Protein AF-A0A3M1Q327-F1 (afdb_monomer_lite)

Radius of gyration: 18.28 Å; chains: 1; bounding box: 32×42×35 Å

Secondary structure (DSSP, 8-state):
-PPPP---HHHHTT--GGGS-S--------HHHHHHTTT--HHHHHHHT--

pLDDT: mean 89.97, std 11.93, range [48.28, 98.31]

Sequence (51 aa):
MPTLPALDPLEVLGVPRAALPRHVAIIMDGNGRWARRRGLPRVAGHRAGIA

Foldseek 3Di:
DDDDPPDDVCVVVVHDPVNDDPDDDDDPDCLQVVQVVVVHDSVVSVVVVDD

Structure (mmCIF, N/CA/C/O backbone):
data_AF-A0A3M1Q327-F1
#
_entry.id   AF-A0A3M1Q327-F1
#
loop_
_atom_site.group_PDB
_atom_site.id
_atom_site.type_symbol
_atom_site.label_atom_id
_atom_site.label_alt_id
_atom_site.label_comp_id
_atom_site.label_asym_id
_atom_site.label_entity_id
_atom_site.label_seq_id
_atom_site.pdbx_PDB_ins_code
_atom_site.Cartn_x
_atom_site.Cartn_y
_atom_site.Cartn_z
_atom_site.occupancy
_atom_site.B_iso_or_equiv
_atom_site.auth_seq_id
_atom_site.auth_comp_id
_atom_site.auth_asym_id
_atom_site.auth_atom_id
_atom_site.pdbx_PDB_model_num
ATOM 1 N N . MET A 1 1 ? 2.392 -36.626 -13.343 1.00 48.28 1 MET A N 1
ATOM 2 C CA . MET A 1 1 ? 1.719 -35.339 -13.616 1.00 48.28 1 MET A CA 1
ATOM 3 C C . MET A 1 1 ? 2.793 -34.346 -14.020 1.00 48.28 1 MET A C 1
ATOM 5 O O . MET A 1 1 ? 3.661 -34.108 -13.188 1.00 48.28 1 MET A O 1
ATOM 9 N N . PRO A 1 2 ? 2.833 -33.845 -15.266 1.00 56.09 2 PRO A N 1
ATOM 10 C CA . PRO A 1 2 ? 3.783 -32.799 -15.617 1.00 56.09 2 PRO A CA 1
ATOM 11 C C . PRO A 1 2 ? 3.362 -31.519 -14.886 1.00 56.09 2 PRO A C 1
ATOM 13 O O . PRO A 1 2 ? 2.227 -31.068 -15.019 1.00 56.09 2 PRO A O 1
ATOM 16 N N . THR A 1 3 ? 4.242 -30.967 -14.056 1.00 65.94 3 THR A N 1
ATOM 17 C CA . THR A 1 3 ? 4.063 -29.626 -13.498 1.00 65.94 3 THR A CA 1
ATOM 18 C C . THR A 1 3 ? 4.096 -28.639 -14.657 1.00 65.94 3 THR A C 1
ATOM 20 O O . THR A 1 3 ? 5.097 -28.584 -15.373 1.00 65.94 3 THR A O 1
ATOM 23 N N . LEU A 1 4 ? 3.012 -27.888 -14.872 1.00 61.25 4 LEU A N 1
ATOM 24 C CA . LEU A 1 4 ? 3.047 -26.740 -15.779 1.00 61.25 4 LEU A CA 1
ATOM 25 C C . LEU A 1 4 ? 4.221 -25.846 -15.347 1.00 61.25 4 LEU A C 1
ATOM 27 O O . LEU A 1 4 ? 4.367 -25.622 -14.139 1.00 61.25 4 LEU A O 1
ATOM 31 N N . PRO A 1 5 ? 5.080 -25.378 -16.272 1.00 66.44 5 PRO A N 1
ATOM 32 C CA . PRO A 1 5 ? 6.123 -24.436 -15.899 1.00 66.44 5 PRO A CA 1
ATOM 33 C C . PRO A 1 5 ? 5.438 -23.239 -15.245 1.00 66.44 5 PRO A C 1
ATOM 35 O O . PRO A 1 5 ? 4.430 -22.745 -15.755 1.00 66.44 5 PRO A O 1
ATOM 38 N N . ALA A 1 6 ? 5.934 -22.830 -14.077 1.00 75.69 6 ALA A N 1
ATOM 39 C CA . ALA A 1 6 ? 5.438 -21.632 -13.421 1.00 75.6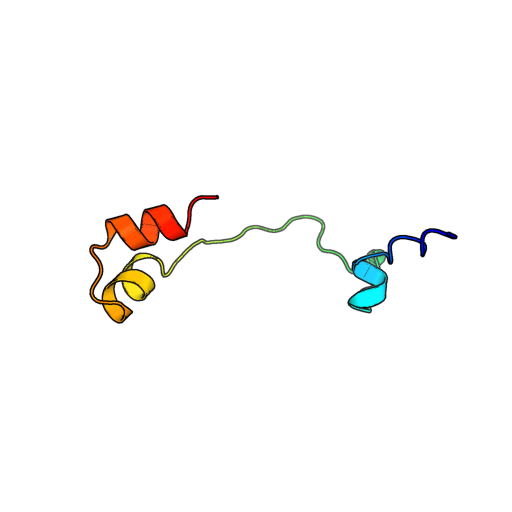9 6 ALA A CA 1
ATOM 40 C C . ALA A 1 6 ? 5.561 -20.483 -14.426 1.00 75.69 6 ALA A C 1
ATOM 42 O O . ALA A 1 6 ? 6.671 -20.151 -14.843 1.00 75.69 6 ALA A O 1
ATOM 43 N N . LEU A 1 7 ? 4.422 -19.952 -14.876 1.00 78.50 7 LEU A N 1
ATOM 44 C CA . LEU A 1 7 ? 4.411 -18.846 -15.822 1.00 78.50 7 LEU A CA 1
ATOM 45 C C . LEU A 1 7 ? 5.123 -17.667 -15.173 1.00 78.50 7 LEU A C 1
ATOM 47 O O . LEU A 1 7 ? 4.840 -17.314 -14.025 1.00 78.50 7 LEU A O 1
ATOM 51 N N . ASP A 1 8 ? 6.046 -17.071 -15.915 1.00 87.06 8 ASP A N 1
ATOM 52 C CA . ASP A 1 8 ? 6.713 -15.857 -15.491 1.00 87.06 8 ASP A CA 1
ATOM 53 C C . ASP A 1 8 ? 5.666 -14.742 -15.334 1.00 87.06 8 ASP A C 1
ATOM 55 O O . ASP A 1 8 ? 4.984 -14.406 -16.309 1.00 87.06 8 ASP A O 1
ATOM 59 N N . PRO A 1 9 ? 5.513 -14.137 -14.141 1.00 87.50 9 PRO A N 1
ATOM 60 C CA . PRO A 1 9 ? 4.527 -13.084 -13.926 1.00 87.50 9 PRO A CA 1
ATOM 61 C C . PRO A 1 9 ? 4.664 -11.914 -14.905 1.00 87.50 9 PRO A C 1
ATOM 63 O O . PRO A 1 9 ? 3.668 -11.280 -15.243 1.00 87.50 9 PRO A O 1
ATOM 66 N N . LEU A 1 10 ? 5.877 -11.625 -15.385 1.00 89.12 10 LEU A N 1
ATOM 67 C CA . LEU A 1 10 ? 6.101 -10.538 -16.338 1.00 89.12 10 LEU A CA 1
ATOM 68 C C . LEU A 1 10 ? 5.597 -10.876 -17.741 1.00 89.12 10 LEU A C 1
ATOM 70 O O . LEU A 1 10 ? 5.090 -9.991 -18.428 1.00 89.12 10 LEU A O 1
ATOM 74 N N . GLU A 1 11 ? 5.674 -12.146 -18.142 1.00 88.62 11 GLU A N 1
ATOM 75 C CA . GLU A 1 11 ? 5.089 -12.616 -19.401 1.00 88.62 11 GLU A CA 1
ATOM 76 C C . GLU A 1 11 ? 3.563 -12.574 -19.333 1.00 88.62 11 GLU A C 1
ATOM 78 O O . GLU A 1 11 ? 2.923 -12.074 -20.255 1.00 88.62 11 GLU A O 1
ATOM 83 N N . VAL A 1 12 ? 2.981 -13.000 -18.204 1.00 90.06 12 VAL A N 1
ATOM 84 C CA . VAL A 1 12 ? 1.529 -12.929 -17.964 1.00 90.06 12 VAL A CA 1
ATOM 85 C C . VAL A 1 12 ? 1.020 -11.488 -18.025 1.00 90.06 12 VAL A C 1
ATOM 87 O O . VAL A 1 12 ? -0.052 -11.231 -18.568 1.00 90.06 12 VAL A O 1
ATOM 90 N N . LEU A 1 13 ? 1.788 -10.540 -17.484 1.00 91.81 13 LEU A N 1
ATOM 91 C CA . LEU A 1 13 ? 1.445 -9.118 -17.502 1.00 91.81 13 LEU A CA 1
ATOM 92 C C . LEU A 1 13 ? 1.802 -8.422 -18.828 1.00 91.81 13 LEU A C 1
ATOM 94 O O . LEU A 1 13 ? 1.462 -7.252 -18.996 1.00 91.81 13 LEU A O 1
ATOM 98 N N . GLY A 1 14 ? 2.482 -9.102 -19.761 1.00 92.94 14 GLY A N 1
ATOM 99 C CA . GLY A 1 14 ? 2.930 -8.519 -21.029 1.00 92.94 14 GLY A CA 1
ATOM 100 C C . GLY A 1 14 ? 3.945 -7.383 -20.856 1.00 92.94 14 GLY A C 1
ATOM 101 O O . GLY A 1 14 ? 4.019 -6.490 -21.699 1.00 92.94 14 GLY A O 1
ATOM 102 N N . VAL A 1 15 ? 4.704 -7.383 -19.756 1.00 91.81 15 VAL A N 1
ATOM 103 C CA . VAL A 1 15 ? 5.664 -6.325 -19.422 1.00 91.81 15 VAL A CA 1
ATOM 104 C C . VAL A 1 15 ? 7.076 -6.790 -19.781 1.00 91.81 15 VAL A C 1
ATOM 106 O O . VAL A 1 15 ? 7.599 -7.707 -19.142 1.00 91.81 15 VAL A O 1
ATOM 109 N N . PRO A 1 16 ? 7.757 -6.154 -20.754 1.00 92.81 16 PRO A N 1
ATOM 110 C CA . PRO A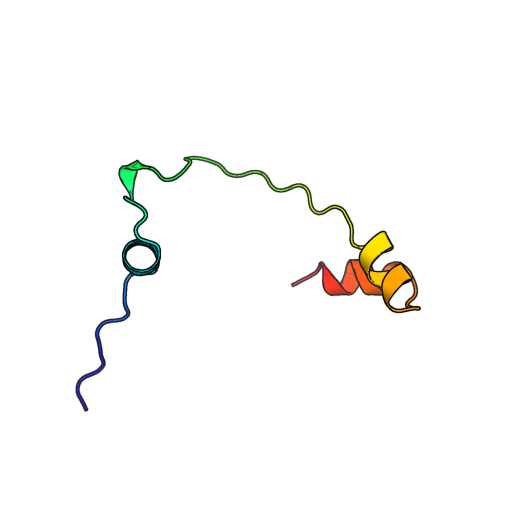 1 16 ? 9.147 -6.472 -21.047 1.00 92.81 16 PRO A CA 1
ATOM 111 C C . PRO A 1 16 ? 10.033 -6.192 -19.832 1.00 92.81 16 PRO A C 1
ATOM 113 O O . PRO A 1 16 ? 9.969 -5.112 -19.246 1.00 92.81 16 PRO A O 1
ATOM 116 N N . ARG A 1 17 ? 10.937 -7.118 -19.493 1.00 90.00 17 ARG A N 1
ATOM 117 C CA . ARG A 1 17 ? 11.886 -6.948 -18.373 1.00 90.00 17 ARG A CA 1
ATOM 118 C C . ARG A 1 17 ? 12.679 -5.643 -18.441 1.00 90.00 17 ARG A C 1
ATOM 120 O O . ARG A 1 17 ? 12.895 -5.002 -17.419 1.00 90.00 17 ARG A O 1
ATOM 127 N N . ALA A 1 18 ? 13.082 -5.240 -19.646 1.00 93.06 18 ALA A N 1
ATOM 128 C CA . ALA A 1 18 ? 13.834 -4.008 -19.881 1.00 93.06 18 ALA A CA 1
ATOM 129 C C . ALA A 1 18 ? 13.042 -2.726 -19.554 1.00 93.06 18 ALA A C 1
ATOM 131 O O . ALA A 1 18 ? 13.645 -1.670 -19.389 1.00 93.06 18 ALA A O 1
ATOM 132 N N . ALA A 1 19 ? 11.712 -2.811 -19.451 1.00 93.44 19 ALA A N 1
ATOM 133 C CA . ALA A 1 19 ? 10.839 -1.689 -19.122 1.00 93.44 19 ALA A CA 1
ATOM 134 C C . ALA A 1 19 ? 10.595 -1.530 -17.609 1.00 93.44 19 ALA A C 1
ATOM 136 O O . ALA A 1 19 ? 9.907 -0.595 -17.200 1.00 93.44 19 ALA A O 1
ATOM 137 N N . LEU A 1 20 ? 11.126 -2.426 -16.767 1.00 94.44 20 LEU A N 1
ATOM 138 C CA . LEU A 1 20 ? 10.920 -2.337 -15.324 1.00 94.44 20 LEU A CA 1
ATOM 139 C C . LEU A 1 20 ? 11.656 -1.132 -14.718 1.00 94.44 20 LEU A C 1
ATOM 141 O O . LEU A 1 20 ? 12.818 -0.875 -15.050 1.00 94.44 20 LEU A O 1
ATOM 145 N N . PRO A 1 21 ? 11.024 -0.411 -13.775 1.00 95.81 21 PRO A N 1
ATOM 146 C CA . PRO A 1 21 ? 11.702 0.646 -13.044 1.00 95.81 21 PRO A CA 1
ATOM 147 C C . PRO A 1 21 ? 12.823 0.057 -12.183 1.00 95.81 21 PRO A C 1
ATOM 149 O O . PRO A 1 21 ? 12.653 -0.965 -11.520 1.00 95.81 21 PRO A O 1
ATOM 152 N N . ARG A 1 22 ? 13.970 0.745 -12.132 1.00 95.69 22 ARG A N 1
ATOM 153 C CA . ARG A 1 22 ? 15.097 0.347 -11.267 1.00 95.69 22 ARG A CA 1
ATOM 154 C C . ARG A 1 22 ? 14.798 0.518 -9.776 1.00 95.69 22 ARG A C 1
ATOM 156 O O . ARG A 1 22 ? 15.443 -0.116 -8.951 1.00 95.69 22 ARG A O 1
ATOM 163 N N . HIS A 1 23 ? 13.870 1.410 -9.438 1.00 96.81 23 HIS A N 1
ATOM 164 C CA . HIS A 1 23 ? 13.503 1.732 -8.067 1.00 96.81 23 HIS A CA 1
ATOM 165 C C . HIS A 1 23 ? 12.034 2.147 -8.006 1.00 96.81 23 HIS A C 1
ATOM 167 O O . HIS A 1 23 ? 11.568 2.912 -8.852 1.00 96.81 23 HIS A O 1
ATOM 173 N N . VAL A 1 24 ? 11.325 1.669 -6.987 1.00 95.94 24 VAL A N 1
ATOM 174 C CA . VAL A 1 24 ? 9.927 2.015 -6.723 1.00 95.94 24 VAL A CA 1
ATOM 175 C C . VAL A 1 24 ? 9.824 2.509 -5.288 1.00 95.94 24 VAL A C 1
ATOM 177 O O . VAL A 1 24 ? 10.268 1.835 -4.364 1.00 95.94 24 VAL A O 1
ATOM 180 N N . ALA A 1 25 ? 9.216 3.677 -5.105 1.00 97.12 25 ALA A N 1
ATOM 181 C CA . ALA A 1 25 ? 8.829 4.193 -3.799 1.00 97.12 25 ALA A CA 1
ATOM 182 C C . ALA A 1 25 ? 7.300 4.269 -3.733 1.00 97.12 25 ALA A C 1
ATOM 184 O O . ALA A 1 25 ? 6.665 4.745 -4.674 1.00 97.12 25 ALA A O 1
ATOM 185 N N . ILE A 1 26 ? 6.711 3.799 -2.632 1.00 95.31 26 ILE A N 1
ATOM 186 C CA . ILE A 1 26 ? 5.256 3.760 -2.436 1.00 95.31 26 ILE A CA 1
ATOM 187 C C . ILE A 1 26 ? 4.905 4.549 -1.176 1.00 95.31 26 ILE A C 1
ATOM 189 O O . ILE A 1 26 ? 5.445 4.290 -0.102 1.00 95.31 26 ILE A O 1
ATOM 193 N N . ILE A 1 27 ? 3.964 5.487 -1.296 1.00 95.00 27 ILE A N 1
ATOM 194 C CA . ILE A 1 27 ? 3.370 6.191 -0.155 1.00 95.00 27 ILE A CA 1
ATOM 195 C C . ILE A 1 27 ? 2.073 5.475 0.218 1.00 95.00 27 ILE A C 1
ATOM 197 O O . ILE A 1 27 ? 1.099 5.497 -0.534 1.00 95.00 27 ILE A O 1
ATOM 201 N N . MET A 1 28 ? 2.047 4.847 1.392 1.00 92.38 28 MET A N 1
ATOM 202 C CA . MET A 1 28 ? 0.873 4.120 1.885 1.00 92.38 28 MET A CA 1
ATOM 203 C C . MET A 1 28 ? -0.135 5.069 2.561 1.00 92.38 28 MET A C 1
ATOM 205 O O . MET A 1 28 ? -0.258 5.093 3.786 1.00 92.38 28 MET A O 1
ATOM 209 N N . ASP A 1 29 ? -0.855 5.875 1.77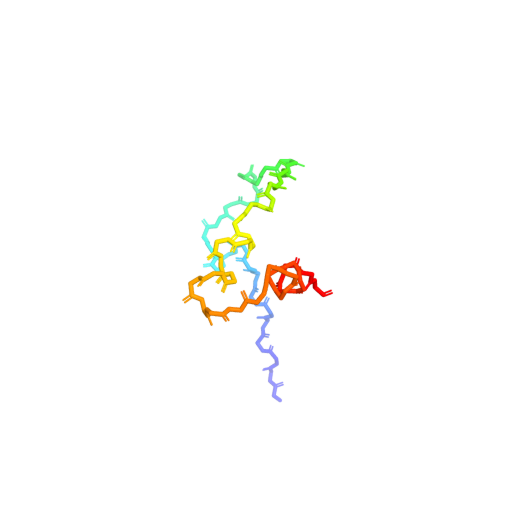1 1.00 95.25 29 ASP A N 1
ATOM 210 C CA . ASP A 1 29 ? -1.958 6.722 2.262 1.00 95.25 29 ASP A CA 1
ATOM 211 C C . ASP A 1 29 ? -3.321 6.000 2.205 1.00 95.25 29 ASP A C 1
ATOM 213 O O . ASP A 1 29 ? -3.556 5.081 1.425 1.00 95.25 29 ASP A O 1
ATOM 217 N N . GLY A 1 30 ? -4.274 6.463 3.016 1.00 97.00 30 GLY A N 1
ATOM 218 C CA . GLY A 1 30 ? -5.687 6.113 2.884 1.00 97.00 30 GLY A CA 1
ATOM 219 C C . GLY A 1 30 ? -6.214 5.131 3.924 1.00 97.00 30 GLY A C 1
ATOM 220 O O . GLY A 1 30 ? -7.433 4.980 4.022 1.00 97.00 30 GLY A O 1
ATOM 221 N N . ASN A 1 31 ? -5.360 4.556 4.771 1.00 97.75 31 ASN A N 1
ATOM 222 C CA . ASN A 1 31 ? -5.749 3.606 5.823 1.00 97.75 31 ASN A CA 1
ATOM 223 C C . ASN A 1 31 ? -6.841 4.159 6.759 1.00 97.75 31 ASN A C 1
ATOM 225 O O . ASN A 1 31 ? -7.840 3.494 7.040 1.00 97.75 31 ASN A O 1
ATOM 229 N N . GLY A 1 32 ? -6.732 5.428 7.164 1.00 97.56 32 GLY A N 1
ATOM 230 C CA . GLY A 1 32 ? -7.770 6.087 7.963 1.00 97.56 32 GLY A CA 1
ATOM 231 C C . GLY A 1 32 ? -9.103 6.256 7.217 1.00 97.56 32 GLY A C 1
ATOM 232 O O . GLY A 1 32 ? -10.167 6.032 7.795 1.00 97.56 32 GLY A O 1
ATOM 233 N N . ARG A 1 33 ? -9.067 6.610 5.919 1.00 98.00 33 ARG A N 1
ATOM 234 C CA . ARG A 1 33 ? -10.27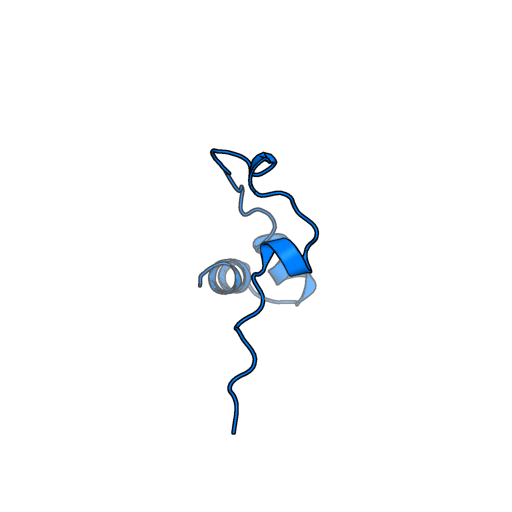9 6.723 5.079 1.00 98.00 33 ARG A CA 1
ATOM 235 C C . ARG A 1 33 ? -10.917 5.351 4.849 1.00 98.00 33 ARG A C 1
ATOM 237 O O . ARG A 1 33 ? -12.141 5.240 4.860 1.00 98.00 33 ARG A O 1
ATOM 244 N N . TRP A 1 34 ? -10.097 4.318 4.668 1.00 97.38 34 TRP A N 1
ATOM 245 C CA . TRP A 1 34 ? -10.527 2.931 4.535 1.00 97.38 34 TRP 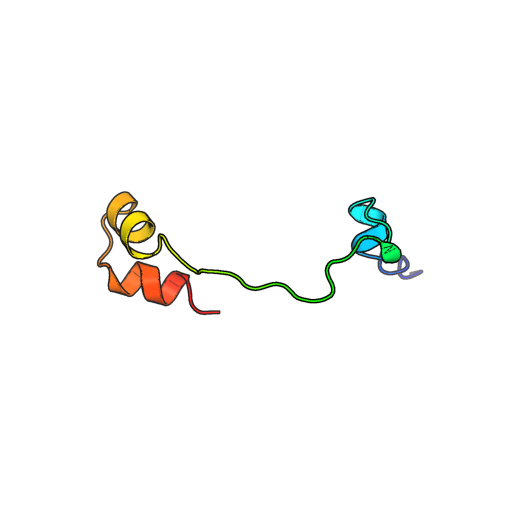A CA 1
ATOM 246 C C . TRP A 1 34 ? -11.283 2.444 5.778 1.00 97.38 34 TRP A C 1
ATOM 248 O O . TRP A 1 34 ? -12.363 1.874 5.618 1.00 97.38 34 TRP A O 1
ATOM 258 N N . ALA A 1 35 ? -10.773 2.735 6.982 1.00 98.25 35 ALA A N 1
ATOM 259 C CA . ALA A 1 35 ? -11.411 2.346 8.241 1.00 98.25 35 ALA A CA 1
ATOM 260 C C . ALA A 1 35 ? -12.745 3.079 8.445 1.00 98.25 35 ALA A C 1
ATOM 262 O O . ALA A 1 35 ? -13.767 2.449 8.711 1.00 98.25 35 ALA A O 1
ATOM 263 N N . ARG A 1 36 ? -12.766 4.399 8.197 1.00 98.06 36 ARG A N 1
ATOM 264 C CA . ARG A 1 36 ? -13.977 5.228 8.319 1.00 98.06 36 ARG A CA 1
ATOM 265 C C . ARG A 1 36 ? -15.123 4.730 7.437 1.00 98.06 36 ARG A C 1
ATOM 267 O O . ARG A 1 36 ? -16.252 4.662 7.904 1.00 98.06 36 ARG A O 1
ATOM 274 N N . ARG A 1 37 ? -14.847 4.353 6.180 1.00 98.31 37 ARG A N 1
ATOM 275 C CA . ARG A 1 37 ? -15.871 3.818 5.255 1.00 98.31 37 ARG A CA 1
ATOM 276 C C . ARG A 1 37 ? -16.497 2.503 5.722 1.00 98.31 37 ARG A C 1
ATOM 278 O O . ARG A 1 37 ? -17.546 2.133 5.218 1.00 98.31 37 ARG A O 1
ATOM 285 N N . ARG A 1 38 ? -15.849 1.805 6.653 1.00 98.06 38 ARG A N 1
ATOM 286 C CA . ARG A 1 38 ? -16.294 0.523 7.208 1.00 98.06 38 ARG A CA 1
ATOM 287 C C . ARG A 1 38 ? -16.834 0.650 8.634 1.00 98.06 38 ARG A C 1
ATOM 289 O O . ARG A 1 38 ? -17.079 -0.365 9.268 1.00 98.06 38 ARG A O 1
ATOM 296 N N . GLY A 1 39 ? -16.973 1.873 9.157 1.00 98.19 39 GLY A N 1
ATOM 297 C CA . GLY A 1 39 ? -17.374 2.097 10.549 1.00 98.19 39 GLY A CA 1
ATOM 298 C C . GLY A 1 39 ? -16.347 1.599 11.572 1.00 98.19 39 GLY A C 1
ATOM 299 O O . GLY A 1 39 ? -16.701 1.338 12.715 1.00 98.19 39 GLY A O 1
ATOM 300 N N . LEU A 1 40 ? -15.079 1.444 11.172 1.00 98.19 40 LEU A N 1
ATOM 301 C CA . LEU A 1 40 ? -14.018 0.910 12.025 1.00 98.19 40 LEU A CA 1
ATOM 302 C C . LEU A 1 40 ? -13.162 2.030 12.645 1.00 98.19 40 LEU A C 1
ATOM 304 O O . LEU A 1 40 ? -12.956 3.076 12.015 1.00 98.19 40 LEU A O 1
ATOM 308 N N . PRO A 1 41 ? -12.565 1.798 13.831 1.00 98.00 41 PRO A N 1
ATOM 309 C CA . PRO A 1 41 ? -11.543 2.681 14.389 1.00 98.00 41 PRO A CA 1
ATOM 310 C C . PRO A 1 41 ? -10.340 2.842 13.447 1.00 98.00 41 PRO A C 1
ATOM 312 O O . PRO A 1 41 ? -9.937 1.892 12.776 1.00 98.00 41 PRO A O 1
ATOM 315 N N . ARG A 1 42 ? -9.686 4.016 13.443 1.00 96.75 42 ARG A N 1
ATOM 316 C CA . ARG A 1 42 ? -8.530 4.304 12.558 1.00 96.75 42 ARG A CA 1
ATOM 317 C C . ARG A 1 42 ? -7.404 3.271 12.664 1.00 96.75 42 ARG A C 1
ATOM 319 O O . ARG A 1 42 ? -6.813 2.916 11.647 1.00 96.75 42 ARG A O 1
ATOM 326 N N . VAL A 1 43 ? -7.137 2.765 13.871 1.00 96.69 43 VAL A N 1
ATOM 327 C CA . VAL A 1 43 ? -6.120 1.729 14.121 1.00 96.69 43 VAL A CA 1
ATOM 328 C C . VAL A 1 43 ? -6.378 0.445 13.327 1.00 96.69 43 VAL A C 1
ATOM 330 O O . VAL A 1 43 ? -5.426 -0.197 12.900 1.00 96.69 43 VAL A O 1
ATOM 333 N N . ALA A 1 44 ? -7.639 0.101 13.043 1.00 97.19 44 ALA A N 1
ATOM 334 C CA . ALA A 1 44 ? -7.968 -1.050 12.203 1.00 97.19 44 ALA A CA 1
ATOM 335 C C . ALA A 1 44 ? -7.469 -0.861 10.764 1.00 97.19 44 ALA A C 1
ATOM 337 O O . ALA A 1 44 ? -6.996 -1.811 10.153 1.00 97.19 44 ALA A O 1
ATOM 338 N N . GLY A 1 45 ? -7.508 0.369 10.244 1.00 97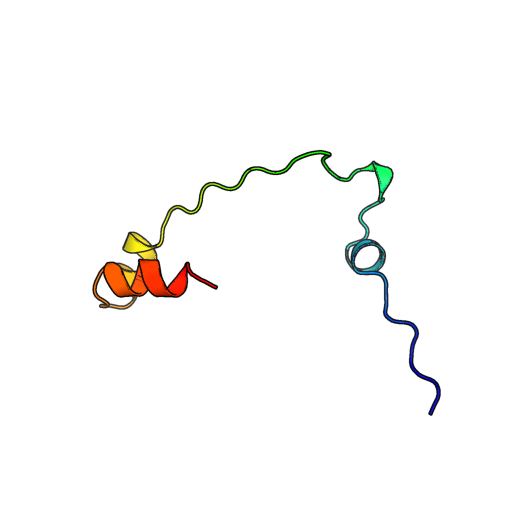.19 45 GLY A N 1
ATOM 339 C CA . GLY A 1 45 ? -6.928 0.692 8.942 1.00 97.19 45 GLY A CA 1
ATOM 340 C C . GLY A 1 45 ? -5.409 0.583 8.931 1.00 97.19 45 GLY A C 1
ATOM 341 O O . GLY A 1 45 ? -4.849 0.103 7.956 1.00 97.19 45 GLY A O 1
ATOM 342 N N . HIS A 1 46 ? -4.737 0.988 10.013 1.00 95.62 46 HIS A N 1
ATOM 343 C CA . HIS A 1 46 ? -3.290 0.784 10.137 1.00 95.62 46 HIS A CA 1
ATOM 344 C C . HIS A 1 46 ? -2.936 -0.705 10.173 1.00 95.62 46 HIS A C 1
ATOM 346 O O . HIS A 1 46 ? -2.049 -1.117 9.440 1.00 95.62 46 HIS A O 1
ATOM 352 N N . ARG A 1 47 ? -3.673 -1.512 10.948 1.00 95.38 47 ARG A N 1
ATOM 353 C CA . ARG A 1 47 ? -3.510 -2.975 10.985 1.00 95.38 47 ARG A CA 1
ATOM 354 C C . ARG A 1 47 ? -3.747 -3.624 9.624 1.00 95.38 47 ARG A C 1
ATOM 356 O O . ARG A 1 47 ? -2.984 -4.494 9.250 1.00 95.38 47 ARG A O 1
ATOM 363 N N . ALA A 1 48 ? -4.753 -3.172 8.876 1.00 94.25 48 ALA A N 1
ATOM 364 C CA . ALA A 1 48 ? -5.025 -3.674 7.529 1.00 94.25 48 ALA A CA 1
ATOM 365 C C . ALA A 1 48 ? -3.934 -3.309 6.506 1.00 94.25 48 ALA A C 1
ATOM 367 O O . ALA A 1 48 ? -3.829 -3.961 5.474 1.00 94.25 48 ALA A O 1
ATOM 368 N N . GLY A 1 49 ? -3.161 -2.251 6.769 1.00 92.12 49 GLY A N 1
ATOM 369 C CA . GLY A 1 49 ? -2.013 -1.858 5.952 1.00 92.12 49 GLY A CA 1
ATOM 370 C C . GLY A 1 49 ? -0.695 -2.512 6.373 1.00 92.12 49 GLY A C 1
ATOM 371 O O . GLY A 1 49 ? 0.328 -2.217 5.763 1.00 92.12 49 GLY A O 1
ATOM 372 N N . ILE A 1 50 ? -0.702 -3.343 7.417 1.00 90.56 50 ILE A N 1
ATOM 373 C CA . ILE A 1 50 ? 0.444 -4.154 7.831 1.00 90.56 50 ILE A CA 1
ATOM 374 C C . ILE A 1 50 ? 0.264 -5.549 7.220 1.00 90.56 50 ILE A C 1
ATOM 376 O O . ILE A 1 50 ? -0.854 -6.066 7.194 1.00 90.56 50 ILE A O 1
ATOM 380 N N . ALA A 1 51 ? 1.355 -6.110 6.695 1.00 63.94 51 ALA A N 1
ATOM 381 C CA . ALA A 1 51 ? 1.427 -7.484 6.199 1.00 63.94 51 ALA A CA 1
ATOM 382 C C . ALA A 1 51 ? 1.640 -8.478 7.348 1.00 63.94 51 ALA A C 1
ATOM 384 O O . ALA A 1 51 ? 2.403 -8.130 8.280 1.00 63.94 51 ALA A O 1
#